Protein AF-A0A0C2W236-F1 (afdb_monomer_lite)

InterPro domains:
  IPR058353 Domain of unknown function DUF8040 [PF26138] (21-70)

pLDDT: mean 78.74, std 14.33, range [39.84, 95.69]

Radius of gyration: 22.01 Å; chains: 1; bounding box: 60×23×59 Å

Sequence (70 aa):
MAAATVVTHVQSLPDPIPIRTSILTGQMWLDELLESPNPTRFREQMGMTRHVFRKLSYELQTYSGLANSK

Foldseek 3Di:
DDDDDDDDDDDDDPDPDDDPPDPDDPVVVVVCLLPDPDQVSVCVVVVDGPVVVVVVVVCCVVPVVPDPDD

Organism: Amanita muscaria (strain Koide BX008) (NCBI:txid946122)

Structure (mmCIF, N/CA/C/O backbone):
data_AF-A0A0C2W236-F1
#
_entry.id   AF-A0A0C2W236-F1
#
loop_
_atom_site.group_PDB
_atom_site.id
_atom_site.type_symbol
_atom_site.label_atom_id
_atom_site.label_alt_id
_atom_site.label_comp_id
_atom_site.label_asym_id
_atom_site.label_entity_id
_atom_site.label_seq_id
_atom_site.pdbx_PDB_ins_code
_atom_site.Cartn_x
_atom_site.Cartn_y
_atom_site.Cartn_z
_atom_site.occupancy
_atom_site.B_iso_or_equiv
_atom_site.auth_seq_id
_atom_site.auth_comp_id
_atom_site.auth_asym_id
_atom_site.auth_atom_id
_atom_site.pdbx_PDB_model_num
ATOM 1 N N . MET A 1 1 ? 46.565 -12.325 -47.384 1.00 39.84 1 MET A N 1
ATOM 2 C CA . MET A 1 1 ? 46.233 -12.312 -45.943 1.00 39.84 1 MET A CA 1
ATOM 3 C C . MET A 1 1 ? 44.936 -11.534 -45.791 1.00 39.84 1 MET A C 1
ATOM 5 O O . MET A 1 1 ? 44.928 -10.363 -46.139 1.00 39.84 1 MET A O 1
ATOM 9 N N . ALA A 1 2 ? 43.835 -12.186 -45.413 1.00 43.62 2 ALA A N 1
ATOM 10 C CA . ALA A 1 2 ? 42.534 -11.535 -45.242 1.00 43.62 2 ALA A CA 1
ATOM 11 C C . A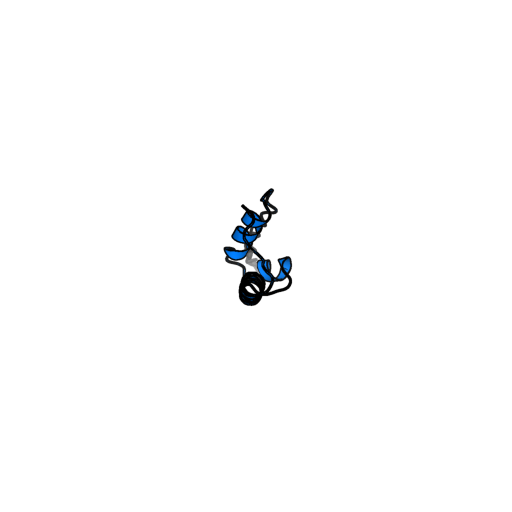LA A 1 2 ? 42.311 -11.262 -43.748 1.00 43.62 2 ALA A C 1
ATOM 13 O O . ALA A 1 2 ? 42.372 -12.191 -42.946 1.00 43.62 2 ALA A O 1
ATOM 14 N N . ALA A 1 3 ? 42.111 -9.998 -43.377 1.00 57.47 3 ALA A N 1
ATOM 15 C CA . ALA A 1 3 ? 41.800 -9.600 -42.009 1.00 57.47 3 ALA A CA 1
ATOM 16 C C . ALA A 1 3 ? 40.275 -9.587 -41.832 1.00 57.47 3 ALA A C 1
ATOM 18 O O . ALA A 1 3 ? 39.582 -8.840 -42.518 1.00 57.47 3 ALA A O 1
ATOM 19 N N . ALA A 1 4 ? 39.752 -10.433 -40.945 1.00 57.16 4 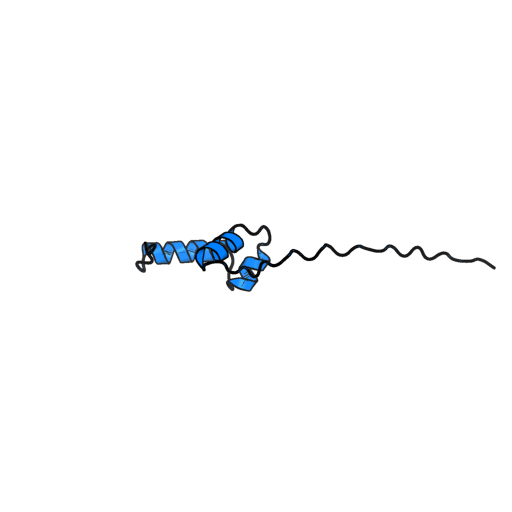ALA A N 1
ATOM 20 C CA . ALA A 1 4 ? 38.340 -10.440 -40.580 1.00 57.16 4 ALA A CA 1
ATOM 21 C C . ALA A 1 4 ? 38.110 -9.445 -39.434 1.00 57.16 4 ALA A C 1
ATOM 23 O O . ALA A 1 4 ? 38.635 -9.622 -38.335 1.00 57.16 4 ALA A O 1
ATOM 24 N N . THR A 1 5 ? 37.346 -8.385 -39.688 1.00 60.88 5 THR A N 1
ATOM 25 C CA . THR A 1 5 ? 36.961 -7.406 -38.666 1.00 60.88 5 THR A CA 1
ATOM 26 C C . THR A 1 5 ? 35.742 -7.927 -37.910 1.00 60.88 5 THR A C 1
ATOM 28 O O . THR A 1 5 ? 34.654 -8.036 -38.471 1.00 60.88 5 THR A O 1
ATOM 31 N N . VAL A 1 6 ? 35.917 -8.260 -36.632 1.00 64.12 6 VAL A N 1
ATOM 32 C CA . VAL A 1 6 ? 34.810 -8.619 -35.739 1.00 64.12 6 VAL A CA 1
ATOM 33 C C . VAL A 1 6 ? 34.193 -7.325 -35.215 1.00 64.12 6 VAL A C 1
ATOM 35 O O . VAL A 1 6 ? 34.812 -6.611 -34.430 1.00 64.12 6 VAL A O 1
ATOM 38 N N . VAL A 1 7 ? 32.983 -7.004 -35.668 1.00 62.34 7 VAL A N 1
ATOM 39 C CA . VAL A 1 7 ? 32.195 -5.887 -35.131 1.00 62.34 7 VAL A CA 1
ATOM 40 C C . VAL A 1 7 ? 31.527 -6.372 -33.847 1.00 62.34 7 VAL A C 1
ATOM 42 O O . VAL A 1 7 ? 30.547 -7.113 -33.885 1.00 62.34 7 VAL A O 1
ATOM 45 N N . THR A 1 8 ? 32.074 -5.997 -32.694 1.00 58.81 8 THR A N 1
ATOM 46 C CA . THR A 1 8 ? 31.454 -6.259 -31.394 1.00 58.81 8 THR A CA 1
ATOM 47 C C . THR A 1 8 ? 30.296 -5.284 -31.179 1.00 58.81 8 THR A C 1
ATOM 49 O O . THR A 1 8 ? 30.486 -4.089 -30.964 1.00 58.81 8 THR A O 1
ATOM 52 N N . HIS A 1 9 ? 29.065 -5.790 -31.255 1.00 64.12 9 HIS A N 1
ATOM 53 C CA . HIS A 1 9 ? 27.876 -5.037 -30.869 1.00 64.12 9 HIS A CA 1
ATOM 54 C C . HIS A 1 9 ? 27.835 -4.925 -29.340 1.00 64.12 9 HIS A C 1
ATOM 56 O O . HIS A 1 9 ? 27.562 -5.901 -28.643 1.00 64.12 9 HIS A O 1
ATOM 62 N N . VAL A 1 10 ? 28.146 -3.740 -28.815 1.00 67.50 10 VAL A N 1
ATOM 63 C CA . VAL A 1 10 ? 28.023 -3.442 -27.385 1.00 67.50 10 VAL A CA 1
ATOM 64 C C . VAL A 1 10 ? 26.540 -3.225 -27.086 1.00 67.50 10 VAL A C 1
ATOM 66 O O . VAL A 1 10 ? 26.001 -2.149 -27.335 1.00 67.50 10 VAL A O 1
ATOM 69 N N . GLN A 1 11 ? 25.853 -4.256 -26.591 1.00 62.56 11 GLN A N 1
ATOM 70 C CA . GLN A 1 11 ? 24.519 -4.083 -26.016 1.00 62.56 11 GLN A CA 1
ATOM 71 C C . GLN A 1 11 ? 24.669 -3.344 -24.684 1.00 62.56 11 GLN A C 1
ATOM 73 O O . GLN A 1 11 ? 25.173 -3.902 -23.711 1.00 62.56 11 GLN A O 1
ATOM 78 N N . SER A 1 12 ? 24.255 -2.077 -24.649 1.00 68.88 12 SER A N 1
ATOM 79 C CA . SER A 1 12 ? 24.097 -1.333 -23.399 1.00 68.88 12 SER A CA 1
ATOM 80 C C . SER A 1 12 ? 23.070 -2.058 -22.535 1.00 68.88 12 SER A C 1
ATOM 82 O O . SER A 1 12 ? 21.923 -2.220 -22.957 1.00 68.88 12 SER A O 1
ATOM 84 N N . LEU A 1 13 ? 23.464 -2.501 -21.337 1.00 66.00 13 LEU A N 1
ATOM 85 C CA . LEU A 1 13 ? 22.482 -2.939 -20.351 1.00 66.00 13 LEU A CA 1
ATOM 86 C C . LEU A 1 13 ? 21.556 -1.756 -20.015 1.00 66.00 13 LEU A C 1
ATOM 88 O O . LEU A 1 13 ? 22.021 -0.614 -20.003 1.00 66.00 13 LEU A O 1
ATOM 92 N N . PRO A 1 14 ? 20.261 -2.006 -19.757 1.00 69.31 14 PRO A N 1
ATOM 93 C CA . PRO A 1 14 ? 19.373 -0.984 -19.226 1.00 69.31 14 PRO A CA 1
ATOM 94 C C . PRO A 1 14 ? 19.957 -0.425 -17.930 1.00 69.31 14 PRO A C 1
ATOM 96 O O . PRO A 1 14 ? 20.420 -1.198 -17.085 1.00 69.31 14 PRO A O 1
ATOM 99 N N . ASP A 1 15 ? 19.915 0.896 -17.771 1.00 78.31 15 ASP A N 1
ATOM 100 C CA . ASP A 1 15 ? 20.343 1.530 -16.530 1.00 78.31 15 ASP A CA 1
ATOM 101 C C . ASP A 1 15 ? 19.582 0.917 -15.340 1.00 78.31 15 ASP A C 1
ATOM 103 O O . ASP A 1 15 ? 18.357 0.737 -15.414 1.00 78.31 15 ASP A O 1
ATOM 107 N N . PRO A 1 16 ? 20.270 0.576 -14.234 1.00 68.19 16 PRO A N 1
ATOM 108 C CA . PRO A 1 16 ? 19.611 0.085 -13.036 1.00 68.19 16 PRO A CA 1
ATOM 109 C C . PRO A 1 16 ? 18.562 1.096 -12.572 1.00 68.19 16 PRO A C 1
ATOM 111 O O . PRO A 1 16 ? 18.880 2.261 -12.333 1.00 68.19 16 PRO A O 1
ATOM 114 N N . ILE A 1 17 ? 17.312 0.652 -12.417 1.00 73.44 17 ILE A N 1
ATOM 115 C CA . ILE A 1 17 ? 16.255 1.497 -11.852 1.00 73.44 17 ILE A CA 1
ATOM 116 C C . ILE A 1 17 ? 16.673 1.842 -10.415 1.00 73.44 17 ILE A C 1
ATOM 118 O O . ILE A 1 17 ? 16.818 0.922 -9.604 1.00 73.44 17 ILE A O 1
ATOM 122 N N . PRO A 1 18 ? 16.862 3.130 -10.069 1.00 66.62 18 PRO A N 1
ATOM 123 C CA . PRO A 1 18 ? 17.281 3.514 -8.731 1.00 66.62 18 PRO A CA 1
ATOM 124 C C . PRO A 1 18 ? 16.256 3.036 -7.700 1.00 66.62 18 PRO A C 1
ATOM 126 O O . PRO A 1 18 ? 15.106 3.480 -7.692 1.00 66.62 18 PRO A O 1
ATOM 129 N N . ILE A 1 19 ? 16.668 2.130 -6.812 1.00 62.56 19 ILE A N 1
ATOM 130 C CA . ILE A 1 19 ? 15.856 1.719 -5.669 1.00 62.56 19 ILE A CA 1
ATOM 131 C C . ILE A 1 19 ? 16.031 2.800 -4.608 1.00 62.56 19 ILE A C 1
ATOM 133 O O . ILE A 1 19 ? 17.048 2.851 -3.9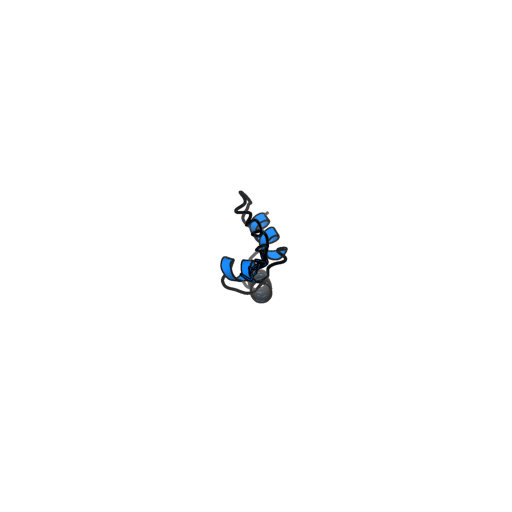19 1.00 62.56 19 ILE A O 1
ATOM 137 N N . ARG A 1 20 ? 15.047 3.693 -4.475 1.00 63.66 20 ARG A N 1
ATOM 138 C CA . ARG A 1 20 ? 15.009 4.604 -3.331 1.00 63.66 20 ARG A CA 1
ATOM 139 C C . ARG A 1 20 ? 14.752 3.770 -2.070 1.00 63.66 20 ARG A C 1
ATOM 141 O O . ARG A 1 20 ? 13.645 3.289 -1.852 1.00 63.66 20 ARG A O 1
ATOM 148 N N . THR A 1 21 ? 15.783 3.564 -1.253 1.00 59.47 21 THR A N 1
ATOM 149 C CA . THR A 1 21 ? 15.651 3.122 0.146 1.00 59.47 21 THR A CA 1
ATOM 150 C C . THR A 1 21 ? 15.481 4.375 0.994 1.00 59.47 21 THR A C 1
ATOM 152 O O . THR A 1 21 ? 16.421 4.886 1.599 1.00 59.47 21 THR A O 1
ATOM 155 N N . SER A 1 22 ? 14.325 5.004 0.870 1.00 55.97 22 SER A N 1
ATOM 156 C CA . SER A 1 22 ? 14.113 6.366 1.329 1.00 55.97 22 SER A CA 1
ATOM 157 C C . SER A 1 22 ? 13.820 6.404 2.840 1.00 55.97 22 SER A C 1
ATOM 159 O O . SER A 1 22 ? 13.190 5.505 3.386 1.00 55.97 22 SER A O 1
ATOM 161 N N . ILE A 1 23 ? 14.288 7.468 3.510 1.00 64.44 23 ILE A N 1
ATOM 162 C CA . ILE A 1 23 ? 14.069 7.870 4.928 1.00 64.44 23 ILE A CA 1
ATOM 163 C C . ILE A 1 23 ? 12.568 8.096 5.276 1.00 64.44 23 ILE A C 1
ATOM 165 O O . ILE A 1 23 ? 12.206 8.735 6.259 1.00 64.44 23 ILE A O 1
ATOM 169 N N . LEU A 1 24 ? 11.665 7.597 4.436 1.00 64.50 24 LEU A N 1
ATOM 170 C CA . LEU A 1 24 ? 10.237 7.867 4.457 1.00 64.50 24 LEU A CA 1
ATOM 171 C C . LEU A 1 24 ? 9.556 7.277 5.691 1.00 64.50 24 LEU A C 1
ATOM 173 O O . LEU A 1 24 ? 9.946 6.235 6.218 1.00 64.50 24 LEU A O 1
ATOM 177 N N . THR A 1 25 ? 8.473 7.933 6.111 1.00 77.50 25 THR A N 1
ATOM 178 C CA . THR A 1 25 ? 7.509 7.311 7.020 1.00 77.50 25 THR A CA 1
ATOM 179 C C . THR A 1 25 ? 6.929 6.057 6.365 1.00 77.50 25 THR A C 1
ATOM 181 O O . THR A 1 25 ? 6.913 5.936 5.137 1.00 77.50 25 THR A O 1
ATOM 184 N N . GLY A 1 26 ? 6.399 5.136 7.176 1.00 82.06 26 GLY A N 1
ATOM 185 C CA . GLY A 1 26 ? 5.787 3.909 6.658 1.00 82.06 26 GLY A CA 1
ATOM 186 C C . GLY A 1 26 ? 4.728 4.172 5.578 1.00 82.06 26 GLY A C 1
ATOM 187 O O . GLY A 1 26 ? 4.692 3.452 4.586 1.00 82.06 26 GLY A O 1
ATOM 188 N N . GLN A 1 27 ? 3.936 5.245 5.717 1.00 83.56 27 GLN A N 1
ATOM 189 C CA . GLN A 1 27 ? 2.931 5.631 4.720 1.00 83.56 27 GLN A CA 1
ATOM 190 C C . GLN A 1 27 ? 3.561 6.130 3.416 1.00 83.56 27 GLN A C 1
ATOM 192 O O . GLN A 1 27 ? 3.206 5.648 2.349 1.00 83.56 27 GLN A O 1
ATOM 197 N N . MET A 1 28 ? 4.534 7.043 3.489 1.00 83.38 28 MET A N 1
ATOM 198 C CA . MET A 1 28 ? 5.189 7.572 2.289 1.00 83.38 28 MET A CA 1
ATOM 199 C C . MET A 1 28 ? 5.945 6.475 1.519 1.00 83.38 28 MET A C 1
ATOM 201 O O . MET A 1 28 ? 5.961 6.477 0.290 1.00 83.38 28 MET A O 1
ATOM 205 N N . TRP A 1 29 ? 6.549 5.516 2.228 1.00 86.38 29 TRP A N 1
ATOM 206 C CA . TRP A 1 29 ? 7.152 4.333 1.611 1.00 86.38 29 TRP A CA 1
ATOM 207 C C . TRP A 1 29 ? 6.105 3.457 0.913 1.00 86.38 29 TRP A C 1
ATOM 209 O O . TRP A 1 29 ? 6.331 2.993 -0.206 1.00 86.38 29 TRP A O 1
ATOM 219 N N . LEU A 1 30 ? 4.948 3.257 1.551 1.00 88.25 30 LEU A N 1
ATOM 220 C CA . LEU A 1 30 ? 3.845 2.497 0.975 1.00 88.25 30 LEU A CA 1
ATOM 221 C C . LEU A 1 30 ? 3.314 3.159 -0.305 1.00 88.25 30 LEU A C 1
ATOM 223 O O . LEU A 1 30 ? 3.099 2.465 -1.299 1.00 88.25 30 LEU A O 1
ATOM 227 N N . ASP A 1 31 ? 3.145 4.482 -0.295 1.00 88.00 31 ASP A N 1
ATOM 228 C CA . ASP A 1 31 ? 2.686 5.258 -1.450 1.00 88.00 31 ASP A CA 1
ATOM 229 C C . ASP A 1 31 ? 3.670 5.118 -2.624 1.00 88.00 31 ASP A C 1
ATOM 231 O O . ASP A 1 31 ? 3.266 4.751 -3.729 1.00 88.00 31 ASP A O 1
ATOM 235 N N . GLU A 1 32 ? 4.978 5.261 -2.370 1.00 87.25 32 GLU A N 1
ATOM 236 C CA . GLU A 1 32 ? 6.024 5.055 -3.384 1.00 87.25 32 GLU A CA 1
ATOM 237 C C . GLU A 1 32 ? 5.965 3.639 -3.986 1.00 87.25 32 GLU A C 1
ATOM 239 O O . GLU A 1 32 ? 6.135 3.433 -5.194 1.00 87.25 32 GLU A O 1
ATOM 244 N N . LEU A 1 33 ? 5.719 2.635 -3.145 1.00 87.69 33 LEU A N 1
ATOM 245 C CA . LEU A 1 33 ? 5.648 1.248 -3.579 1.00 87.69 33 LEU A CA 1
ATOM 246 C C . LEU A 1 33 ? 4.388 0.982 -4.416 1.00 87.69 33 LEU A C 1
ATOM 248 O O . LEU A 1 33 ? 4.449 0.254 -5.412 1.00 87.69 33 LEU A O 1
ATOM 252 N N . LEU A 1 34 ? 3.252 1.579 -4.047 1.00 89.12 34 LEU A N 1
ATOM 253 C CA . LEU A 1 34 ? 1.982 1.451 -4.763 1.00 89.12 34 LEU A CA 1
ATOM 254 C C . LEU A 1 34 ? 2.022 2.130 -6.135 1.00 89.12 34 LEU A C 1
ATOM 256 O O . LEU A 1 34 ? 1.519 1.548 -7.106 1.00 89.12 34 LEU A O 1
ATOM 260 N N . GLU A 1 35 ? 2.647 3.304 -6.218 1.00 87.62 35 GLU A N 1
ATOM 261 C CA . GLU A 1 35 ? 2.811 4.099 -7.440 1.00 87.62 35 GLU A CA 1
ATOM 262 C C . GLU A 1 35 ? 3.921 3.577 -8.359 1.00 87.62 35 GLU A C 1
ATOM 264 O O . GLU A 1 35 ? 3.978 3.941 -9.534 1.00 87.62 35 GLU A O 1
ATOM 269 N N . SER A 1 36 ? 4.783 2.682 -7.865 1.00 84.06 36 SER A N 1
ATOM 270 C CA . SER A 1 36 ? 5.894 2.161 -8.654 1.00 84.06 36 SER A CA 1
ATOM 271 C C . SER A 1 36 ? 5.413 1.514 -9.968 1.00 84.06 36 SER A C 1
ATOM 273 O O . SER A 1 36 ? 4.530 0.642 -9.958 1.00 84.06 36 SER A O 1
ATOM 275 N N . PRO A 1 37 ? 6.020 1.863 -11.118 1.00 83.88 37 PRO A N 1
ATOM 276 C CA . PRO A 1 37 ? 5.691 1.240 -12.398 1.00 83.88 37 PRO A CA 1
ATOM 277 C C . PRO A 1 37 ? 6.113 -0.235 -12.456 1.00 83.88 37 PRO A C 1
ATOM 279 O O . PRO A 1 37 ? 5.611 -0.977 -13.296 1.00 83.88 37 PRO A O 1
ATOM 282 N N . ASN A 1 38 ? 6.993 -0.687 -11.552 1.00 83.25 38 ASN A N 1
ATOM 283 C CA . ASN A 1 38 ? 7.462 -2.066 -11.492 1.00 83.25 38 ASN A CA 1
ATOM 284 C C . ASN A 1 38 ? 6.619 -2.907 -10.502 1.00 83.25 38 ASN A C 1
ATOM 286 O O . ASN A 1 38 ? 6.830 -2.819 -9.289 1.00 83.25 38 ASN A O 1
ATOM 290 N N . PRO A 1 39 ? 5.698 -3.771 -10.977 1.00 81.56 39 PRO A N 1
ATOM 291 C CA . PRO A 1 39 ? 4.888 -4.622 -10.103 1.00 81.56 39 PRO A CA 1
ATOM 292 C C . PRO A 1 39 ? 5.706 -5.696 -9.370 1.00 81.56 39 PRO A C 1
ATOM 294 O O . PRO A 1 39 ? 5.273 -6.168 -8.316 1.00 81.56 39 PRO A O 1
ATOM 297 N N . THR A 1 40 ? 6.872 -6.079 -9.897 1.00 88.12 40 THR A N 1
ATOM 298 C CA . THR A 1 40 ? 7.764 -7.066 -9.275 1.00 88.12 40 THR A CA 1
ATOM 299 C C . THR A 1 40 ? 8.327 -6.528 -7.966 1.00 88.12 40 THR A C 1
ATOM 301 O O . THR A 1 40 ? 8.270 -7.228 -6.960 1.00 88.12 40 THR A O 1
ATOM 304 N N . ARG A 1 41 ? 8.727 -5.247 -7.936 1.00 85.88 41 ARG A N 1
ATOM 305 C CA . ARG A 1 41 ? 9.234 -4.578 -6.725 1.00 85.88 41 ARG A CA 1
ATOM 306 C C . ARG A 1 41 ? 8.232 -4.658 -5.573 1.00 85.88 41 ARG A C 1
ATOM 308 O O . ARG A 1 41 ? 8.612 -4.964 -4.450 1.00 85.88 41 ARG A O 1
ATOM 315 N N . PHE A 1 42 ? 6.945 -4.427 -5.844 1.00 89.94 42 PHE A N 1
ATOM 316 C CA . PHE A 1 42 ? 5.911 -4.532 -4.810 1.00 89.94 42 PHE A CA 1
ATOM 317 C C . PHE A 1 42 ? 5.827 -5.957 -4.247 1.00 89.94 42 PHE A C 1
ATOM 319 O O . PHE A 1 42 ? 5.768 -6.143 -3.035 1.00 89.94 42 PHE A O 1
ATOM 326 N N . ARG A 1 43 ? 5.854 -6.971 -5.122 1.00 92.56 43 ARG A N 1
ATOM 327 C CA . ARG A 1 43 ? 5.784 -8.379 -4.713 1.00 92.56 43 ARG A CA 1
ATOM 328 C C . ARG A 1 43 ? 7.005 -8.815 -3.910 1.00 92.56 43 ARG A C 1
ATOM 330 O O . ARG A 1 43 ? 6.838 -9.550 -2.945 1.00 92.56 43 ARG A O 1
ATOM 337 N N . GLU A 1 44 ? 8.195 -8.375 -4.295 1.00 91.38 44 GLU A N 1
ATOM 338 C CA . GLU A 1 44 ? 9.438 -8.673 -3.577 1.00 91.38 44 GLU A CA 1
ATOM 339 C C . GLU A 1 44 ? 9.446 -8.065 -2.172 1.00 91.38 44 GLU A C 1
ATOM 341 O O . GLU A 1 4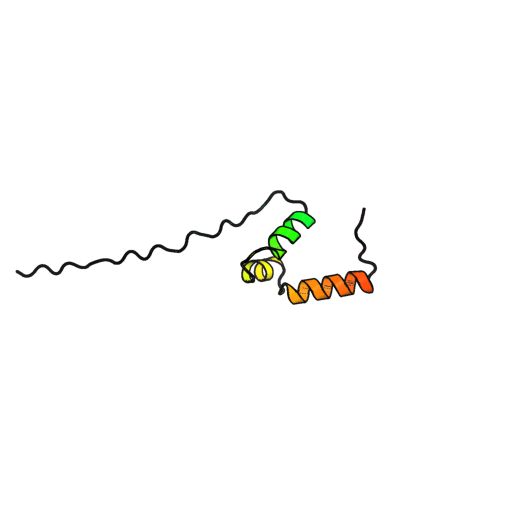4 ? 9.890 -8.714 -1.232 1.00 91.38 44 GLU A O 1
ATOM 346 N N . GLN A 1 45 ? 8.911 -6.851 -2.017 1.00 89.56 45 GLN A N 1
ATOM 347 C CA . GLN A 1 45 ? 8.892 -6.142 -0.734 1.00 89.56 45 GLN A CA 1
ATOM 348 C C . GLN A 1 45 ? 7.754 -6.603 0.190 1.00 89.56 45 GLN A C 1
ATOM 350 O O . GLN A 1 45 ? 7.955 -6.750 1.390 1.00 89.56 45 GLN A O 1
ATOM 355 N N . MET A 1 46 ? 6.557 -6.847 -0.353 1.00 91.25 46 MET A N 1
ATOM 356 C CA . MET A 1 46 ? 5.354 -7.154 0.440 1.00 91.25 46 MET A CA 1
ATOM 357 C C . MET A 1 46 ? 5.006 -8.646 0.488 1.00 91.25 46 MET A C 1
ATOM 359 O O . MET A 1 46 ? 4.055 -9.034 1.164 1.00 91.25 46 MET A O 1
ATOM 363 N N . GLY A 1 47 ? 5.694 -9.490 -0.285 1.00 94.19 47 GLY A N 1
ATOM 364 C CA . GLY A 1 47 ? 5.378 -10.917 -0.417 1.00 94.19 47 GLY A CA 1
ATOM 365 C C . GLY A 1 47 ? 4.054 -11.214 -1.137 1.00 94.19 47 GLY A C 1
ATOM 366 O O . GLY A 1 47 ? 3.645 -12.370 -1.228 1.00 94.19 47 GLY A O 1
ATOM 367 N N . MET A 1 48 ? 3.368 -10.197 -1.668 1.00 94.06 48 MET A N 1
ATOM 368 C CA . MET A 1 48 ? 2.056 -10.321 -2.311 1.00 94.06 48 MET A CA 1
ATOM 369 C C . MET A 1 48 ? 1.882 -9.325 -3.458 1.00 94.06 48 MET A C 1
ATOM 371 O O . MET A 1 48 ? 2.638 -8.370 -3.597 1.00 94.06 48 MET A O 1
ATOM 375 N N . THR A 1 49 ? 0.869 -9.524 -4.301 1.00 92.81 49 THR A N 1
ATOM 376 C CA . THR A 1 49 ? 0.556 -8.569 -5.375 1.00 92.81 49 THR A CA 1
ATOM 377 C C . THR A 1 49 ? -0.191 -7.346 -4.836 1.00 92.81 49 THR A C 1
ATOM 379 O O . THR A 1 49 ? -0.901 -7.427 -3.832 1.00 92.81 49 THR A O 1
ATOM 382 N N . ARG A 1 50 ? -0.108 -6.215 -5.554 1.00 92.31 50 ARG A N 1
ATOM 383 C CA . ARG A 1 50 ? -0.837 -4.972 -5.218 1.00 92.31 50 ARG A CA 1
ATOM 384 C C . ARG A 1 50 ? -2.336 -5.186 -5.022 1.00 92.31 50 ARG A C 1
ATOM 386 O O . ARG A 1 50 ? -2.940 -4.583 -4.143 1.00 92.31 50 ARG A O 1
ATOM 393 N N . HIS A 1 51 ? -2.939 -6.037 -5.851 1.00 92.31 51 HIS A N 1
ATOM 394 C CA . HIS A 1 51 ? -4.364 -6.339 -5.763 1.00 92.31 51 HIS A CA 1
ATOM 395 C C . HIS A 1 51 ? -4.718 -7.045 -4.446 1.00 92.31 51 HIS A C 1
ATOM 397 O O . HIS A 1 51 ? -5.666 -6.641 -3.777 1.00 92.31 51 HIS A O 1
ATOM 403 N N . VAL A 1 52 ? -3.925 -8.048 -4.048 1.00 94.94 52 VAL A N 1
ATOM 404 C CA . VAL A 1 52 ? -4.118 -8.772 -2.782 1.00 94.94 52 VAL A CA 1
ATOM 405 C C . VAL A 1 52 ? -3.926 -7.838 -1.593 1.00 94.94 52 VAL A C 1
ATOM 407 O O . VAL A 1 52 ? -4.765 -7.836 -0.698 1.00 94.94 52 VAL A O 1
ATOM 410 N N . PHE A 1 53 ? -2.894 -6.990 -1.626 1.00 94.12 53 PHE A N 1
ATOM 411 C CA . PHE A 1 53 ? -2.669 -5.985 -0.589 1.00 94.12 53 PHE A CA 1
ATOM 412 C C . PHE A 1 53 ? -3.882 -5.064 -0.414 1.00 94.12 53 PHE A C 1
ATOM 414 O O . PHE A 1 53 ? -4.395 -4.939 0.690 1.00 94.12 53 PHE A O 1
ATOM 421 N N . ARG A 1 54 ? -4.405 -4.486 -1.506 1.00 93.12 54 ARG A N 1
ATOM 422 C CA . ARG A 1 54 ? -5.583 -3.602 -1.453 1.00 93.12 54 ARG A CA 1
ATOM 423 C C . ARG A 1 54 ? -6.812 -4.302 -0.878 1.00 93.12 54 ARG A C 1
ATOM 425 O O . ARG A 1 54 ? -7.533 -3.699 -0.089 1.00 93.12 54 ARG A O 1
ATOM 432 N N . LYS A 1 55 ? -7.042 -5.564 -1.255 1.00 95.69 55 LYS A N 1
ATOM 433 C CA . LYS A 1 55 ? -8.150 -6.350 -0.706 1.00 95.69 55 LYS A CA 1
ATOM 434 C C . LYS A 1 55 ? -7.961 -6.583 0.790 1.00 95.69 55 LYS A C 1
ATOM 436 O O . LYS A 1 55 ? -8.879 -6.323 1.551 1.00 95.69 55 LYS A O 1
ATOM 441 N N . LEU A 1 56 ? -6.768 -6.995 1.213 1.00 94.31 56 LEU A N 1
ATOM 442 C CA . LEU A 1 56 ? -6.455 -7.176 2.628 1.00 94.31 56 LEU A CA 1
ATOM 443 C C . LEU A 1 56 ? -6.649 -5.876 3.421 1.00 94.31 56 LEU A C 1
ATOM 445 O O . LEU A 1 56 ? -7.290 -5.900 4.466 1.00 94.31 56 LEU A O 1
ATOM 449 N N . SER A 1 57 ? -6.164 -4.737 2.918 1.00 91.69 57 SER A N 1
ATOM 450 C CA . SER A 1 57 ? -6.371 -3.432 3.558 1.00 91.69 57 SER A CA 1
ATOM 451 C C . SER A 1 57 ? -7.854 -3.101 3.719 1.00 91.69 57 SER A C 1
ATOM 453 O O . SER A 1 57 ? -8.257 -2.661 4.790 1.00 91.69 57 SER A O 1
ATOM 455 N N . TYR A 1 58 ? -8.669 -3.348 2.689 1.00 93.25 58 TYR A N 1
ATOM 456 C CA . TYR A 1 58 ? -10.115 -3.138 2.749 1.00 93.25 58 TYR A CA 1
ATOM 457 C C . TYR A 1 58 ? -10.792 -4.030 3.800 1.00 93.25 58 TYR A C 1
ATOM 459 O O . TYR A 1 58 ? -11.580 -3.539 4.605 1.00 93.25 58 TYR A O 1
ATOM 467 N N . GLU A 1 59 ? -10.460 -5.322 3.831 1.00 95.50 59 GLU A N 1
ATOM 468 C CA . GLU A 1 59 ? -11.007 -6.276 4.806 1.00 95.50 59 GLU A CA 1
ATOM 469 C C . GLU A 1 59 ? -10.644 -5.869 6.241 1.00 95.50 59 GLU A C 1
ATOM 471 O O . GLU A 1 59 ? -11.500 -5.850 7.121 1.00 95.50 59 GLU A O 1
ATOM 476 N N . LEU A 1 60 ? -9.393 -5.464 6.480 1.00 92.44 60 LEU A N 1
ATOM 477 C CA . LEU A 1 60 ? -8.947 -5.020 7.802 1.00 92.44 60 LEU A CA 1
ATOM 478 C C . LEU A 1 60 ? -9.635 -3.714 8.237 1.00 92.44 60 LEU A C 1
ATOM 480 O O . LEU A 1 60 ? -10.045 -3.568 9.391 1.00 92.44 60 LEU A O 1
ATOM 484 N N . GLN A 1 61 ? -9.809 -2.764 7.318 1.00 91.44 61 GLN A N 1
ATOM 485 C CA . GLN A 1 61 ? -10.541 -1.525 7.604 1.00 91.44 61 GLN A CA 1
ATOM 486 C C . GLN A 1 61 ? -12.014 -1.797 7.918 1.00 91.44 61 GLN A C 1
ATOM 488 O O . GLN A 1 61 ? -12.582 -1.180 8.815 1.00 91.44 61 GLN A O 1
ATOM 493 N N . THR A 1 62 ? -12.620 -2.748 7.207 1.00 92.69 62 THR A N 1
ATOM 494 C CA . THR A 1 62 ? -14.049 -3.058 7.325 1.00 92.69 62 THR A CA 1
ATOM 495 C C . THR A 1 62 ? -14.356 -3.912 8.554 1.00 92.69 62 THR A C 1
ATOM 497 O O . THR A 1 62 ? -15.353 -3.671 9.232 1.00 92.69 62 THR A O 1
ATOM 500 N N . TYR A 1 63 ? -13.512 -4.901 8.860 1.00 94.81 63 TYR A N 1
ATOM 501 C CA . TYR A 1 63 ? -13.843 -5.961 9.818 1.00 94.81 63 TYR A CA 1
ATOM 502 C C . TYR A 1 63 ? -12.939 -6.022 11.049 1.00 94.81 63 TYR A C 1
ATOM 504 O O . TYR A 1 63 ? -13.356 -6.582 12.060 1.00 94.81 63 TYR A O 1
ATOM 512 N N . SER A 1 64 ? -11.727 -5.460 11.011 1.00 87.25 64 SER A N 1
ATOM 513 C CA . SER A 1 64 ? -10.782 -5.536 12.138 1.00 87.25 64 SER A CA 1
ATOM 514 C C . SER A 1 64 ? -10.525 -4.194 12.824 1.00 87.25 64 SER A C 1
ATOM 516 O O . SER A 1 64 ? -9.603 -4.092 13.629 1.00 87.25 64 SER A O 1
ATOM 518 N N . GLY A 1 65 ? -11.307 -3.159 12.501 1.00 83.75 65 GLY A N 1
ATOM 519 C CA . GLY A 1 65 ? -11.173 -1.835 13.111 1.00 83.75 65 GLY A CA 1
ATOM 520 C C . GLY A 1 65 ?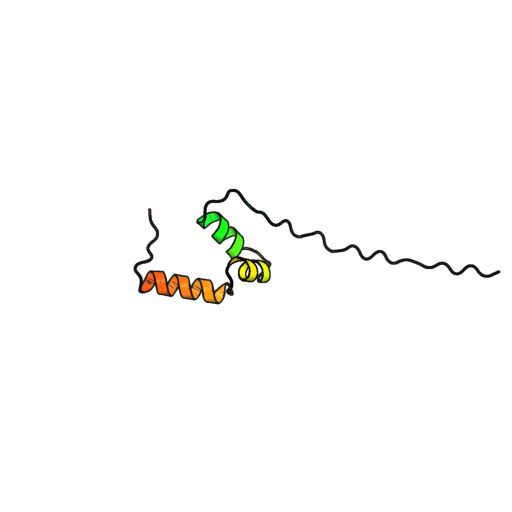 -9.863 -1.127 12.763 1.00 83.75 65 GLY A C 1
ATOM 521 O O . GLY A 1 65 ? -9.438 -0.242 13.506 1.00 83.75 65 GLY A O 1
ATOM 522 N N . LEU A 1 66 ? -9.213 -1.509 11.655 1.00 82.88 66 LEU A N 1
ATOM 523 C CA . LEU A 1 66 ? -8.050 -0.787 11.153 1.00 82.88 66 LEU A CA 1
ATOM 524 C C . LEU A 1 66 ? -8.512 0.601 10.691 1.00 82.88 66 LEU A C 1
ATOM 526 O O . LEU A 1 66 ? -9.004 0.768 9.581 1.00 82.88 66 LEU A O 1
ATOM 530 N N . ALA A 1 67 ? -8.386 1.596 11.561 1.00 79.19 67 ALA A N 1
ATOM 531 C CA . ALA A 1 67 ? -8.691 2.985 11.252 1.00 79.19 67 ALA A CA 1
ATOM 532 C C 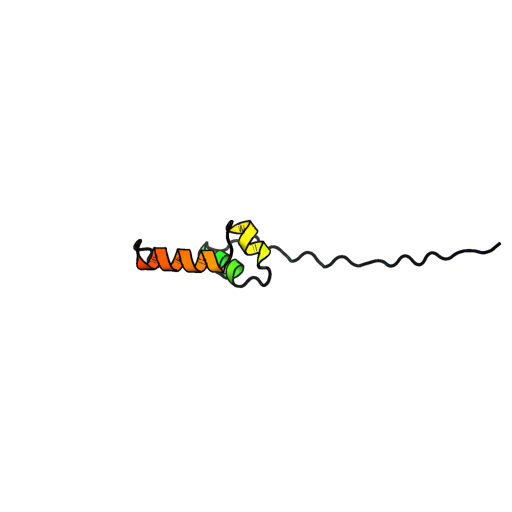. ALA A 1 67 ? -7.399 3.767 11.013 1.00 79.19 67 ALA A C 1
ATOM 534 O O . ALA A 1 67 ? -6.352 3.457 11.585 1.00 79.19 67 ALA A O 1
ATOM 535 N N . ASN A 1 68 ? -7.484 4.820 10.202 1.00 70.44 68 ASN A N 1
ATOM 536 C CA . ASN A 1 68 ? -6.407 5.798 10.122 1.00 70.44 68 ASN A CA 1
ATOM 537 C C . ASN A 1 68 ? -6.245 6.434 11.508 1.00 70.44 68 ASN A C 1
ATOM 539 O O . ASN A 1 68 ? -7.155 7.120 11.983 1.00 70.44 68 ASN A O 1
ATOM 543 N N . SER A 1 69 ? -5.109 6.191 12.166 1.00 65.62 69 SER A N 1
ATOM 544 C CA . SER A 1 69 ? -4.742 6.976 13.342 1.00 65.62 69 SER A CA 1
ATOM 545 C C . SER A 1 69 ? -4.518 8.414 12.888 1.00 65.62 69 SER A C 1
ATOM 547 O O . SER A 1 69 ? -3.801 8.640 11.913 1.00 65.62 69 SER A O 1
ATOM 549 N N . LYS A 1 70 ? -5.169 9.359 13.569 1.00 50.75 70 LYS A N 1
ATOM 550 C CA . LYS A 1 70 ? -4.877 10.788 13.418 1.00 50.75 70 LYS A CA 1
ATOM 551 C C . LYS A 1 70 ? -3.475 11.116 13.913 1.00 50.75 70 LYS A C 1
ATOM 553 O O . LYS A 1 70 ? -2.993 10.380 14.806 1.00 50.75 70 LYS A O 1
#

Secondary structure (DSSP, 8-state):
-----------PPPPPP--------HHHHHHHHHH-S-HHHHHHHHSS-HHHHHHHHHHHHHHS------